Protein AF-A0A2W7IN45-F1 (afdb_monomer)

Radius of gyration: 10.2 Å; Cα contacts (8 Å, |Δi|>4): 53; chains: 1; bounding box: 21×17×24 Å

Solvent-accessible surface area (backbone atoms only — not comparable to full-atom values): 3148 Å² total; per-residue (Å²): 126,85,78,70,69,67,85,65,88,41,56,42,100,83,66,52,34,28,75,62,38,28,35,33,62,68,56,61,72,44,51,91,78,44,51,62,71,50,47,51,51,50,51,53,54,8,50,60,56,67,76,107

Organism: NCBI:txid990373

Secondary structure (DSSP, 8-state):
------S--PBPTTSSBBTTT--BHHHHHHTTT--HHHHHHHHHHHHHHHT-

Structure (mmCIF, N/CA/C/O backbone):
data_AF-A0A2W7IN45-F1
#
_entry.id   AF-A0A2W7IN45-F1
#
loop_
_atom_site.group_PDB
_atom_site.id
_atom_site.type_symbol
_atom_site.label_atom_id
_atom_site.label_alt_id
_atom_site.label_comp_id
_atom_site.label_asym_id
_atom_site.label_entity_id
_atom_site.label_seq_id
_atom_site.pdbx_PDB_ins_code
_atom_site.Cartn_x
_atom_site.Cartn_y
_atom_site.Cartn_z
_atom_site.occupancy
_atom_site.B_iso_or_equiv
_atom_site.auth_seq_id
_atom_site.auth_comp_id
_atom_site.auth_asym_id
_atom_site.auth_atom_id
_atom_site.pdbx_PDB_model_num
ATOM 1 N N . MET A 1 1 ? -8.831 -1.212 11.684 1.00 83.81 1 MET A N 1
ATOM 2 C CA . MET A 1 1 ? -8.850 -2.226 10.598 1.00 83.81 1 MET A CA 1
ATOM 3 C C . MET A 1 1 ? -7.456 -2.824 10.416 1.00 83.81 1 MET A C 1
ATOM 5 O O . MET A 1 1 ? -6.473 -2.137 10.666 1.00 83.81 1 MET A O 1
ATOM 9 N N . GLU A 1 2 ? -7.348 -4.096 10.023 1.00 89.81 2 GLU A N 1
ATOM 10 C CA . GLU A 1 2 ? -6.046 -4.713 9.733 1.00 89.81 2 GLU A CA 1
ATOM 11 C C . GLU A 1 2 ? -5.434 -4.173 8.429 1.00 89.81 2 GLU A C 1
ATOM 13 O O . GLU A 1 2 ? -6.137 -3.861 7.467 1.00 89.81 2 GLU A O 1
ATOM 18 N N . SER A 1 3 ? -4.108 -4.015 8.401 1.00 92.25 3 SER A N 1
ATOM 19 C CA . SER A 1 3 ? -3.405 -3.524 7.212 1.00 92.25 3 SER A CA 1
ATOM 20 C C . SER A 1 3 ? -3.315 -4.623 6.151 1.00 92.25 3 SER A C 1
ATOM 22 O O . SER A 1 3 ? -2.805 -5.697 6.461 1.00 92.25 3 SER A O 1
ATOM 24 N N . PRO A 1 4 ? -3.665 -4.362 4.874 1.00 94.12 4 PRO A N 1
ATOM 25 C CA . PRO A 1 4 ? -3.555 -5.354 3.797 1.00 94.12 4 PRO A CA 1
ATOM 26 C C . PRO A 1 4 ? -2.102 -5.570 3.320 1.00 94.12 4 PRO A C 1
ATOM 28 O O . PRO A 1 4 ? -1.861 -6.092 2.231 1.00 94.12 4 PRO A O 1
ATOM 31 N N . CYS A 1 5 ? -1.105 -5.093 4.071 1.00 96.06 5 CYS A N 1
ATOM 32 C CA . CYS A 1 5 ? 0.293 -5.141 3.665 1.00 96.06 5 CYS A CA 1
ATOM 33 C C . CYS A 1 5 ? 0.861 -6.565 3.743 1.00 96.06 5 CYS A C 1
ATOM 35 O O . CYS A 1 5 ? 0.889 -7.163 4.812 1.00 96.06 5 CYS A O 1
ATOM 37 N N . LYS A 1 6 ? 1.420 -7.057 2.631 1.00 95.12 6 LYS A N 1
ATOM 38 C CA . LYS A 1 6 ? 2.112 -8.358 2.557 1.00 95.12 6 LYS A CA 1
ATOM 39 C C . LYS A 1 6 ? 3.628 -8.281 2.792 1.00 95.12 6 LYS A C 1
ATOM 41 O O . LYS A 1 6 ? 4.318 -9.263 2.569 1.00 95.12 6 LYS A O 1
ATOM 46 N N . GLN A 1 7 ? 4.151 -7.111 3.176 1.00 93.12 7 GLN A N 1
ATOM 47 C CA . GLN A 1 7 ? 5.577 -6.878 3.473 1.00 93.12 7 GLN A CA 1
ATOM 48 C C . GLN A 1 7 ? 6.558 -7.194 2.326 1.00 93.12 7 GLN A C 1
ATOM 50 O O . GLN A 1 7 ? 7.742 -7.389 2.565 1.00 93.12 7 GLN A O 1
ATOM 55 N N . ILE A 1 8 ? 6.094 -7.206 1.070 1.00 92.81 8 ILE A N 1
ATOM 56 C CA . ILE A 1 8 ? 6.981 -7.425 -0.086 1.00 92.81 8 ILE A CA 1
ATOM 57 C C . ILE A 1 8 ? 7.565 -6.123 -0.651 1.00 92.81 8 ILE A C 1
ATOM 59 O O . ILE A 1 8 ? 8.559 -6.168 -1.359 1.00 92.81 8 ILE A O 1
ATOM 63 N N . CYS A 1 9 ? 6.925 -4.979 -0.373 1.00 90.19 9 CYS A N 1
ATOM 64 C CA . CYS A 1 9 ? 7.351 -3.626 -0.763 1.00 90.19 9 CYS A CA 1
ATOM 65 C C . CYS A 1 9 ? 7.910 -3.486 -2.196 1.00 90.19 9 CYS A C 1
ATOM 67 O O . CYS A 1 9 ? 8.878 -2.765 -2.419 1.00 90.19 9 CYS A O 1
ATOM 69 N N . VAL A 1 10 ? 7.271 -4.135 -3.175 1.00 95.56 10 VAL A N 1
ATOM 70 C CA . VAL A 1 10 ? 7.592 -3.995 -4.605 1.00 95.56 10 VAL A CA 1
ATOM 71 C C . VAL A 1 10 ? 6.544 -3.109 -5.266 1.00 95.56 10 VAL A C 1
ATOM 73 O O . VAL A 1 10 ? 5.352 -3.370 -5.110 1.00 95.56 10 VAL A O 1
ATOM 76 N N . LEU A 1 11 ? 6.969 -2.078 -5.995 1.00 95.31 11 LEU A N 1
ATOM 77 C CA . LEU A 1 11 ? 6.083 -1.205 -6.770 1.00 95.31 11 LEU A CA 1
ATOM 78 C C . LEU A 1 11 ? 5.992 -1.665 -8.235 1.00 95.31 11 LEU A C 1
ATOM 80 O O . LEU A 1 11 ? 6.859 -2.390 -8.720 1.00 95.31 11 LEU A O 1
ATOM 84 N N . ASP A 1 12 ? 4.944 -1.240 -8.940 1.00 94.69 12 ASP A N 1
ATOM 85 C CA . ASP A 1 12 ? 4.842 -1.372 -10.393 1.00 94.69 12 ASP A CA 1
ATOM 86 C C . ASP A 1 12 ? 5.967 -0.606 -11.110 1.00 94.69 12 ASP A C 1
ATOM 88 O O . ASP A 1 12 ? 6.679 0.203 -10.516 1.00 94.69 12 ASP A O 1
ATOM 92 N N . ALA A 1 13 ? 6.117 -0.828 -12.419 1.00 94.62 13 ALA A N 1
ATOM 93 C CA . ALA A 1 13 ? 7.168 -0.183 -13.212 1.00 94.62 13 ALA A CA 1
ATOM 94 C C . ALA A 1 13 ? 7.112 1.359 -13.166 1.00 94.62 13 ALA A C 1
ATOM 96 O O . ALA A 1 13 ? 8.126 2.021 -13.368 1.00 94.62 13 ALA A O 1
ATOM 97 N N . ALA A 1 14 ? 5.935 1.932 -12.886 1.00 93.00 14 ALA A N 1
ATOM 98 C CA . ALA A 1 14 ? 5.742 3.370 -12.734 1.00 93.00 14 ALA A CA 1
ATOM 99 C C . ALA A 1 14 ? 5.981 3.885 -11.299 1.00 93.00 14 ALA A C 1
ATOM 101 O O . ALA A 1 14 ? 5.887 5.091 -11.075 1.00 93.00 14 ALA A O 1
ATOM 102 N N . GLY A 1 15 ? 6.241 3.012 -10.321 1.00 92.19 15 GLY A N 1
ATOM 103 C CA . GLY A 1 15 ? 6.454 3.393 -8.923 1.00 92.19 15 GLY A CA 1
ATOM 104 C C . GLY A 1 15 ? 5.202 3.921 -8.209 1.00 92.19 15 GLY A C 1
ATOM 105 O O . GLY A 1 15 ? 5.311 4.620 -7.205 1.00 92.19 15 GLY A O 1
ATOM 106 N N . ARG A 1 16 ? 4.001 3.643 -8.725 1.00 92.62 16 ARG A N 1
ATOM 107 C CA . ARG A 1 16 ? 2.730 4.205 -8.242 1.00 92.62 16 ARG A CA 1
ATOM 108 C C . ARG A 1 16 ? 1.970 3.270 -7.318 1.00 92.62 16 ARG A C 1
ATOM 110 O O . ARG A 1 16 ? 1.306 3.757 -6.403 1.00 92.62 16 ARG A O 1
ATOM 117 N N . VAL A 1 17 ? 2.032 1.961 -7.559 1.00 96.19 17 VAL A N 1
ATOM 118 C CA . VAL A 1 17 ? 1.216 0.960 -6.854 1.00 96.19 17 VAL A CA 1
ATOM 119 C C . VAL A 1 17 ? 2.087 -0.177 -6.344 1.00 96.19 17 VAL A C 1
ATOM 121 O O . VAL A 1 17 ? 2.890 -0.722 -7.088 1.00 96.19 17 VAL A O 1
ATOM 124 N N . CYS A 1 18 ? 1.901 -0.577 -5.087 1.00 97.44 18 CYS A N 1
ATOM 125 C CA . CYS A 1 18 ? 2.523 -1.769 -4.523 1.00 97.44 18 CYS A CA 1
ATOM 126 C C . CYS A 1 18 ? 1.895 -3.036 -5.114 1.00 9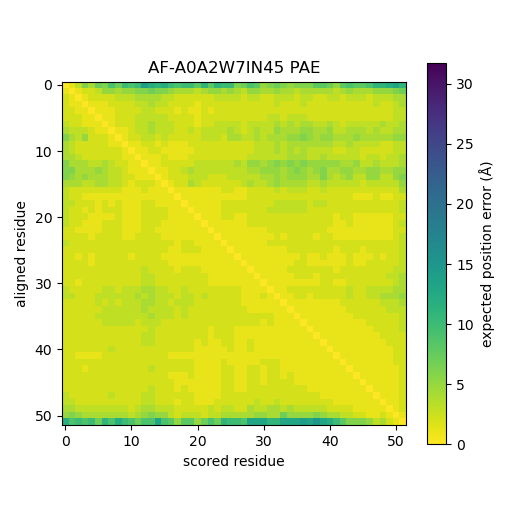7.44 18 CYS A C 1
ATOM 128 O O . CYS A 1 18 ? 0.701 -3.276 -4.943 1.00 97.44 18 CYS A O 1
ATOM 130 N N . LEU A 1 19 ? 2.710 -3.884 -5.736 1.00 96.25 19 LEU A N 1
ATOM 131 C CA . LEU A 1 19 ? 2.299 -5.150 -6.349 1.00 96.25 19 LEU A CA 1
ATOM 132 C C . LEU A 1 19 ? 1.847 -6.199 -5.321 1.00 96.25 19 LEU A C 1
ATOM 134 O O . LEU A 1 19 ? 1.182 -7.166 -5.672 1.00 96.25 19 LEU A O 1
ATOM 138 N N . GLY A 1 20 ? 2.191 -6.023 -4.042 1.00 95.94 20 GLY A N 1
ATOM 139 C CA . GLY A 1 20 ? 1.815 -6.968 -2.988 1.00 95.94 20 GLY A CA 1
ATOM 140 C C . GLY A 1 20 ? 0.460 -6.693 -2.360 1.00 95.94 20 GLY A C 1
ATOM 141 O O . GLY A 1 20 ? -0.329 -7.613 -2.150 1.00 95.94 20 GLY A O 1
ATOM 142 N N . CYS A 1 21 ? 0.213 -5.429 -2.020 1.00 97.25 21 CYS A N 1
ATOM 143 C CA . CYS A 1 21 ? -0.995 -5.014 -1.312 1.00 97.25 21 CYS A CA 1
ATOM 144 C C . CYS A 1 21 ? -1.943 -4.156 -2.150 1.00 97.25 21 CYS A C 1
ATOM 146 O O . CYS A 1 21 ? -3.015 -3.833 -1.658 1.00 97.25 21 CYS A O 1
ATOM 148 N N . GLY A 1 22 ? -1.572 -3.769 -3.376 1.00 97.06 22 GLY A N 1
ATOM 149 C CA . GLY A 1 22 ? -2.405 -2.978 -4.292 1.00 97.06 22 GLY A CA 1
ATOM 150 C C . GLY A 1 22 ? -2.549 -1.502 -3.922 1.00 97.06 22 GLY A C 1
ATOM 151 O O . GLY A 1 22 ? -3.280 -0.756 -4.580 1.00 97.06 22 GLY A O 1
ATOM 152 N N . ARG A 1 23 ? -1.883 -1.062 -2.852 1.00 97.75 23 ARG A N 1
ATOM 153 C CA . ARG A 1 23 ? -1.968 0.314 -2.358 1.00 97.75 23 ARG A CA 1
ATOM 154 C C . ARG A 1 23 ? -1.033 1.235 -3.119 1.00 97.75 23 ARG A C 1
ATOM 156 O O . ARG A 1 23 ? 0.064 0.830 -3.498 1.00 97.75 23 ARG A O 1
ATOM 163 N N . THR A 1 24 ? -1.434 2.486 -3.285 1.00 97.31 24 THR A N 1
ATOM 164 C CA . THR A 1 24 ? -0.540 3.544 -3.768 1.00 97.31 24 THR A CA 1
ATOM 165 C C . THR A 1 24 ? 0.396 4.032 -2.664 1.00 97.31 24 THR A C 1
ATOM 167 O O . THR A 1 24 ? 0.132 3.825 -1.478 1.00 97.31 24 THR A O 1
ATOM 170 N N . LEU A 1 25 ? 1.473 4.732 -3.030 1.00 95.38 25 LEU A N 1
ATOM 171 C CA . LEU A 1 25 ? 2.360 5.370 -2.047 1.00 95.38 25 LEU A CA 1
ATOM 172 C C . LEU A 1 25 ? 1.620 6.374 -1.150 1.00 95.38 25 LEU A C 1
ATOM 174 O O . LEU A 1 25 ? 1.839 6.386 0.058 1.00 95.38 25 LEU A O 1
ATOM 178 N N . ALA A 1 26 ? 0.706 7.165 -1.719 1.00 96.56 26 ALA A N 1
ATOM 179 C CA . ALA A 1 26 ? -0.108 8.112 -0.958 1.00 96.56 26 ALA A CA 1
ATOM 180 C C . ALA A 1 26 ? -0.996 7.391 0.065 1.00 96.56 26 ALA A C 1
ATOM 182 O O . ALA A 1 26 ? -1.070 7.789 1.224 1.00 96.56 26 ALA A O 1
ATOM 183 N N . GLU A 1 27 ? -1.615 6.282 -0.341 1.00 97.44 27 GLU A N 1
ATOM 184 C CA . GLU A 1 27 ? -2.398 5.449 0.565 1.00 97.44 27 GLU A CA 1
ATOM 185 C C . GLU A 1 27 ? -1.521 4.848 1.665 1.00 97.44 27 GLU A C 1
ATOM 187 O O . GLU A 1 27 ? -1.947 4.822 2.814 1.00 97.44 27 GLU A O 1
ATOM 192 N N . ILE A 1 28 ? -0.319 4.351 1.342 1.00 96.75 28 ILE A N 1
ATOM 193 C CA . ILE A 1 28 ? 0.650 3.815 2.317 1.00 96.75 28 ILE A CA 1
ATOM 194 C C . ILE A 1 28 ? 1.016 4.881 3.355 1.00 96.75 28 ILE A C 1
ATOM 196 O O . ILE A 1 28 ? 0.909 4.609 4.549 1.00 96.75 28 ILE A O 1
ATOM 200 N N . ALA A 1 29 ? 1.365 6.090 2.912 1.00 95.56 29 ALA A N 1
ATOM 201 C CA . ALA A 1 29 ? 1.715 7.204 3.790 1.00 95.56 29 ALA A CA 1
ATOM 202 C C . ALA A 1 29 ? 0.544 7.640 4.686 1.00 95.56 29 ALA A C 1
ATOM 204 O O . ALA A 1 29 ? 0.740 7.917 5.866 1.00 95.56 29 ALA A O 1
ATOM 205 N N . ALA A 1 30 ? -0.680 7.648 4.151 1.00 96.50 30 AL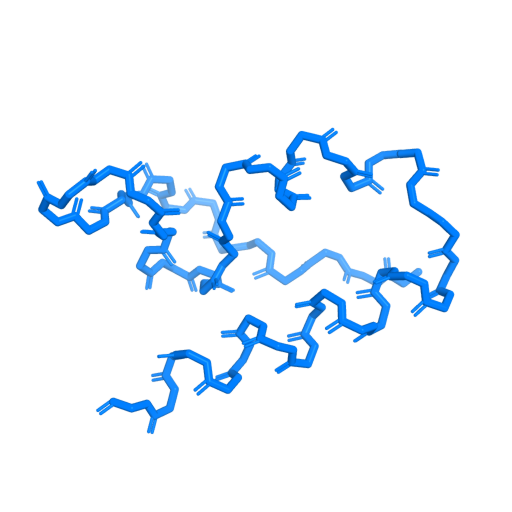A A N 1
AT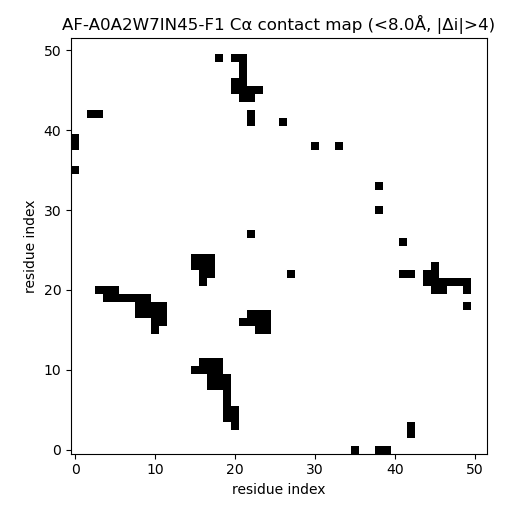OM 206 C CA . ALA A 1 30 ? -1.873 8.062 4.885 1.00 96.50 30 ALA A CA 1
ATOM 207 C C . ALA A 1 30 ? -2.424 6.996 5.852 1.00 96.50 30 ALA A C 1
ATOM 209 O O . ALA A 1 30 ? -3.317 7.303 6.633 1.00 96.50 30 ALA A O 1
ATOM 210 N N . TRP A 1 31 ? -1.935 5.746 5.834 1.00 96.56 31 TRP A N 1
ATOM 211 C CA . TRP A 1 31 ? -2.558 4.654 6.605 1.00 96.56 31 TRP A CA 1
ATOM 212 C C . TRP A 1 31 ? -2.684 4.941 8.097 1.00 96.56 31 TRP A C 1
ATOM 214 O O . TRP A 1 31 ? -3.726 4.683 8.687 1.00 96.56 31 TRP A O 1
ATOM 224 N N . GLY A 1 32 ? -1.589 5.410 8.702 1.00 95.81 32 GLY A N 1
ATOM 225 C CA . GLY A 1 32 ? -1.479 5.534 10.153 1.00 95.81 32 GLY A CA 1
ATOM 226 C C . GLY A 1 32 ? -2.379 6.626 10.721 1.00 95.81 32 GLY A C 1
ATOM 227 O O . GLY A 1 32 ? -2.702 6.591 11.901 1.00 95.81 32 GLY A O 1
ATOM 228 N N . THR A 1 33 ? -2.793 7.572 9.878 1.00 97.25 33 THR A N 1
ATOM 229 C CA . THR A 1 33 ? -3.662 8.695 10.240 1.00 97.25 33 THR A CA 1
ATOM 230 C C . THR A 1 33 ? -5.071 8.567 9.663 1.00 97.25 33 THR A C 1
ATOM 232 O O . THR A 1 33 ? -5.945 9.348 10.029 1.00 97.25 33 THR A O 1
ATOM 235 N N . ALA A 1 34 ? -5.312 7.589 8.787 1.00 97.62 34 ALA A N 1
ATOM 236 C CA . ALA A 1 34 ? -6.620 7.317 8.215 1.00 97.62 34 ALA A CA 1
ATOM 237 C C . ALA A 1 34 ? -7.592 6.799 9.283 1.00 97.62 34 ALA A C 1
ATOM 239 O O . ALA A 1 34 ? -7.279 5.885 10.051 1.00 97.62 34 ALA A O 1
ATOM 240 N N . THR A 1 35 ? -8.811 7.332 9.276 1.00 98.12 35 THR A N 1
ATOM 241 C CA . THR A 1 35 ? -9.947 6.792 10.032 1.00 98.12 35 THR A CA 1
ATOM 242 C C . THR A 1 35 ? -10.259 5.360 9.600 1.00 98.12 35 THR A C 1
ATOM 244 O O . THR A 1 35 ? -9.881 4.922 8.513 1.00 98.12 35 THR A O 1
ATOM 247 N N . GLU A 1 36 ? -11.008 4.607 10.405 1.00 97.25 36 GLU A N 1
ATOM 248 C CA . GLU A 1 36 ? -11.384 3.235 10.033 1.00 97.25 36 GLU A CA 1
ATOM 249 C C . GLU A 1 36 ? -12.164 3.167 8.712 1.00 97.25 36 GLU A C 1
ATOM 251 O O . GLU A 1 36 ? -11.931 2.273 7.898 1.00 97.25 36 GLU A O 1
ATOM 256 N N . ALA A 1 37 ? -13.034 4.148 8.456 1.00 97.44 37 ALA A N 1
ATOM 257 C CA . ALA A 1 37 ? -13.764 4.260 7.197 1.00 97.44 37 ALA A CA 1
ATOM 258 C C . ALA A 1 37 ? -12.825 4.517 6.004 1.00 97.44 37 ALA A C 1
ATOM 260 O O . ALA A 1 37 ? -13.021 3.975 4.915 1.00 97.44 37 ALA A O 1
ATOM 261 N N . GLU A 1 38 ? -11.782 5.327 6.186 1.00 97.75 38 GLU A N 1
ATOM 262 C CA . GLU A 1 38 ? -10.748 5.542 5.170 1.00 97.75 38 GLU A CA 1
ATOM 263 C C . GLU A 1 38 ? -9.888 4.302 4.957 1.00 97.75 38 GLU A C 1
ATOM 265 O O . GLU A 1 38 ? -9.676 3.915 3.810 1.00 97.75 38 GLU A O 1
ATOM 270 N N . GLN A 1 39 ? -9.465 3.634 6.030 1.00 98.12 39 GLN A N 1
ATOM 271 C CA . GLN A 1 39 ? -8.737 2.368 5.955 1.00 98.12 39 GLN A CA 1
ATOM 272 C C . GLN A 1 39 ? -9.530 1.323 5.157 1.00 98.12 39 GLN A C 1
ATOM 274 O O . GLN A 1 39 ? -8.975 0.690 4.258 1.00 98.12 39 GLN A O 1
ATOM 279 N N . ALA A 1 40 ? -10.840 1.212 5.400 1.00 97.38 40 ALA A N 1
ATOM 280 C CA . ALA A 1 40 ? -11.727 0.313 4.663 1.00 97.38 40 ALA A CA 1
ATOM 281 C C . ALA A 1 40 ? -11.836 0.667 3.176 1.00 97.38 40 ALA A C 1
ATOM 283 O O . ALA A 1 40 ? -11.757 -0.223 2.327 1.00 97.38 40 ALA A O 1
ATOM 284 N N . ARG A 1 41 ? -11.975 1.957 2.841 1.00 97.62 41 ARG A N 1
ATOM 285 C CA . ARG A 1 41 ? -11.993 2.414 1.441 1.00 97.62 41 ARG A CA 1
ATO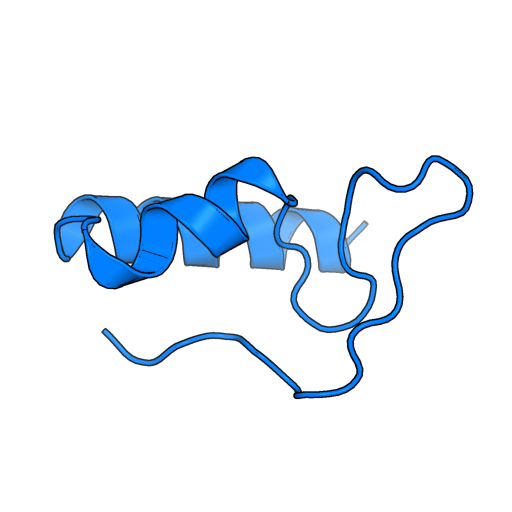M 286 C C . ARG A 1 41 ? -10.667 2.136 0.735 1.00 97.62 41 ARG A C 1
ATOM 288 O O . ARG A 1 41 ? -10.675 1.635 -0.387 1.00 97.62 41 ARG A O 1
ATOM 295 N N . ILE A 1 42 ? -9.543 2.419 1.394 1.00 97.69 42 ILE A N 1
ATOM 296 C CA . ILE A 1 42 ? -8.197 2.160 0.868 1.00 97.69 42 ILE A CA 1
ATOM 297 C C . ILE A 1 42 ? -8.007 0.662 0.623 1.00 97.69 42 ILE A C 1
ATOM 299 O O . ILE A 1 42 ? -7.561 0.278 -0.454 1.00 97.69 42 ILE A O 1
ATOM 303 N N . ALA A 1 43 ? -8.367 -0.189 1.587 1.00 96.88 43 ALA A N 1
ATOM 304 C CA . ALA A 1 43 ? -8.222 -1.637 1.466 1.00 96.88 43 ALA A CA 1
ATOM 305 C C . ALA A 1 43 ? -9.062 -2.206 0.311 1.00 96.8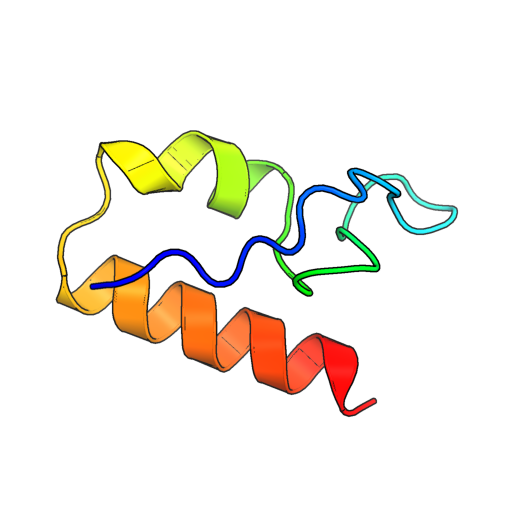8 43 ALA A C 1
ATOM 307 O O . ALA A 1 43 ? -8.548 -2.988 -0.488 1.00 96.88 43 ALA A O 1
ATOM 308 N N . GLN A 1 44 ? -10.317 -1.765 0.167 1.00 97.38 44 GLN A N 1
ATOM 309 C CA . GLN A 1 44 ? -11.183 -2.173 -0.945 1.00 97.38 44 GLN A CA 1
ATOM 310 C C . GLN A 1 44 ? -10.634 -1.722 -2.302 1.00 97.38 44 GLN A C 1
ATOM 312 O O . GLN A 1 44 ? -10.544 -2.525 -3.231 1.00 97.38 44 GLN A O 1
ATOM 317 N N . ALA A 1 45 ? -10.220 -0.456 -2.419 1.00 97.19 45 ALA A N 1
ATOM 318 C CA . ALA A 1 45 ? -9.636 0.067 -3.651 1.00 97.19 45 ALA A CA 1
ATOM 319 C C . ALA A 1 45 ? -8.346 -0.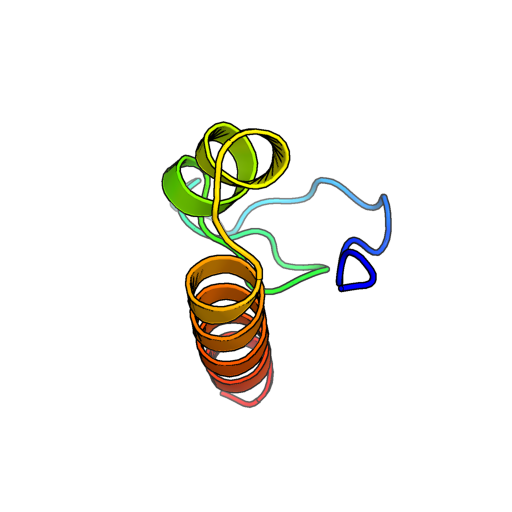677 -4.024 1.00 97.19 45 ALA A C 1
ATOM 321 O O . ALA A 1 45 ? -8.136 -1.014 -5.188 1.00 97.19 45 ALA A O 1
ATOM 322 N N . ALA A 1 46 ? -7.501 -0.971 -3.037 1.00 96.88 46 ALA A N 1
ATOM 323 C CA . ALA A 1 46 ? -6.259 -1.698 -3.230 1.00 96.88 46 ALA A CA 1
ATOM 324 C C . ALA A 1 46 ? -6.496 -3.148 -3.684 1.00 96.88 46 ALA A C 1
ATOM 326 O O . ALA A 1 46 ? -5.884 -3.591 -4.656 1.00 96.88 46 ALA A O 1
ATOM 327 N N . ALA A 1 47 ? -7.446 -3.855 -3.064 1.00 96.44 47 ALA A N 1
ATOM 328 C CA . ALA A 1 47 ? -7.857 -5.189 -3.500 1.00 96.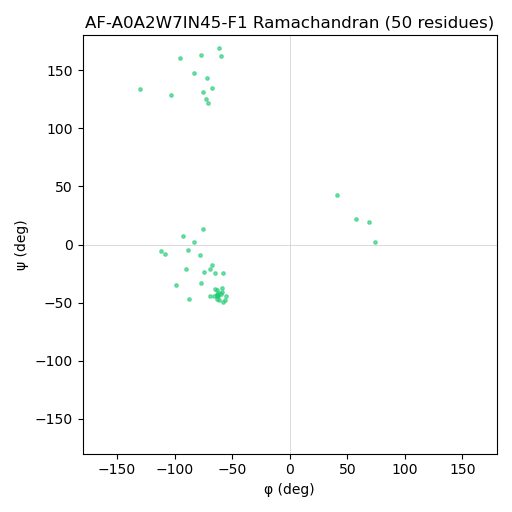44 47 ALA A CA 1
AT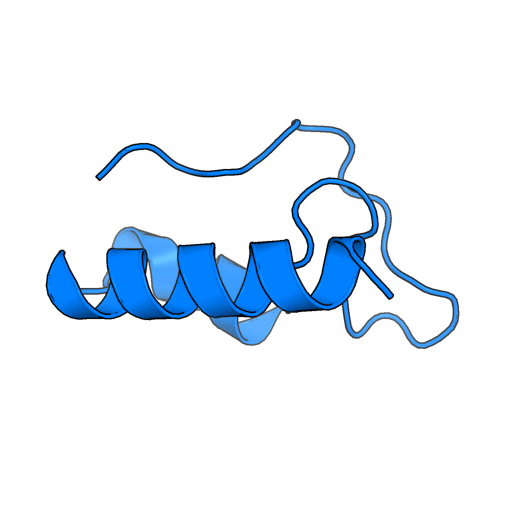OM 329 C C . ALA A 1 47 ? -8.387 -5.179 -4.945 1.00 96.44 47 ALA A C 1
ATOM 331 O O . ALA A 1 47 ? -7.999 -6.019 -5.755 1.00 96.44 47 ALA A O 1
ATOM 332 N N . ALA A 1 48 ? -9.195 -4.176 -5.304 1.00 96.69 48 ALA A N 1
ATOM 333 C CA . ALA A 1 48 ? -9.711 -4.017 -6.661 1.00 96.69 48 ALA A CA 1
ATOM 334 C C . ALA A 1 48 ? -8.619 -3.738 -7.710 1.00 96.69 48 ALA A C 1
ATOM 336 O O . ALA A 1 48 ? -8.840 -4.013 -8.887 1.00 96.69 48 ALA A O 1
ATOM 337 N N . ARG A 1 49 ? -7.455 -3.191 -7.326 1.00 95.31 49 ARG A N 1
ATOM 338 C CA . ARG A 1 49 ? -6.304 -3.033 -8.237 1.00 95.31 49 ARG A CA 1
ATOM 339 C C . ARG A 1 49 ? -5.552 -4.342 -8.460 1.00 95.31 49 ARG A C 1
ATOM 341 O O . ARG A 1 49 ? -5.051 -4.534 -9.556 1.00 95.31 49 ARG A O 1
ATOM 348 N N . LEU A 1 50 ? -5.484 -5.217 -7.454 1.00 93.38 50 LEU A N 1
ATOM 349 C CA . LEU A 1 50 ? -4.820 -6.525 -7.562 1.00 93.38 50 LEU A CA 1
ATOM 350 C C . LEU A 1 50 ? -5.621 -7.554 -8.364 1.00 93.38 50 LEU A C 1
ATOM 352 O O . LEU A 1 50 ? -5.047 -8.515 -8.857 1.00 93.38 50 LEU A O 1
ATOM 356 N N . ALA A 1 51 ? -6.938 -7.382 -8.452 1.00 91.12 51 ALA A N 1
ATOM 357 C CA . ALA A 1 51 ? -7.822 -8.282 -9.189 1.00 91.12 51 ALA A CA 1
ATOM 358 C C . ALA A 1 51 ? -7.884 -7.998 -10.707 1.00 91.12 51 ALA A C 1
ATOM 360 O O . ALA A 1 51 ? -8.681 -8.627 -11.400 1.00 91.12 51 ALA A O 1
ATOM 361 N N . ARG A 1 52 ? -7.114 -7.023 -11.203 1.00 75.06 52 ARG A N 1
ATOM 362 C CA . ARG A 1 52 ? -7.034 -6.628 -12.619 1.00 75.06 52 ARG A CA 1
ATOM 363 C C . ARG A 1 52 ? -5.812 -7.252 -13.267 1.00 75.06 52 ARG A C 1
ATOM 365 O O . ARG A 1 52 ? -5.930 -7.607 -14.456 1.00 75.06 52 ARG A O 1
#

Sequence (52 aa):
MESPCKQICVLDAAGRVCLGCGRTLAEIAAWGTATEAEQARIAQAAAARLAR

Mean predicted aligned error: 2.34 Å

Foldseek 3Di:
DDQQDPPPQDADPVQAADLRQQAGPVCVVCVVVDDPVSRVVRSVNSVVNNVD

pLDDT: mean 95.07, std 3.84, range [75.06, 98.12]

InterPro domains:
  IPR010710 Protein of unknown function DUF1289 [PF06945] (3-49)
  IPR010710 Prot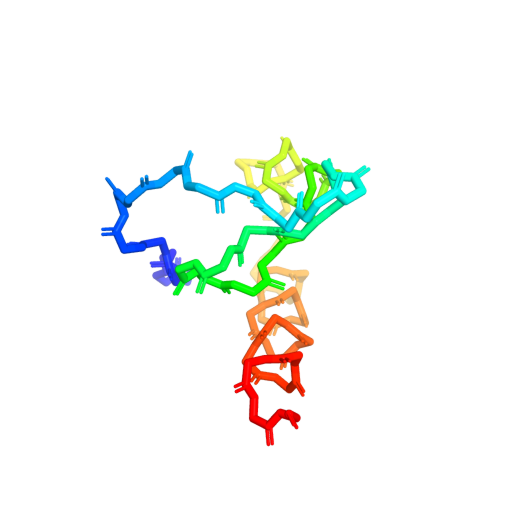ein of unknown function DUF1289 [PTHR35175] (1-51)